Protein AF-C9K0R0-F1 (afdb_monomer_lite)

Sequence (57 aa):
MSCKDGKASFTCTCKPGWQGEKCEFDINECKDPSNINGGCSQICDNTPGSYHCSCKN

Organism: Homo sapiens (NCBI:txid9606)

Secondary structure (DSSP, 8-state):
-EEEEETTEEEEEPPTTEESTTS-EE--GGG-SSSGGGG-SSEEEEETTEEEEE---

Foldseek 3Di:
DDFDPDVPAGDDPEDAQFDDSVSPDGDFCCPDPVCPHVVAPDHWAGDRRDIDHDDDD

Structure (mmCIF, N/CA/C/O backbone):
data_AF-C9K0R0-F1
#
_entry.id   AF-C9K0R0-F1
#
loop_
_atom_site.group_PDB
_atom_site.id
_atom_site.type_symbol
_atom_site.label_atom_id
_atom_site.label_alt_id
_atom_site.label_comp_id
_atom_site.label_asym_id
_atom_site.label_entity_id
_atom_site.label_seq_id
_atom_site.pdbx_PDB_ins_code
_atom_site.Cartn_x
_atom_site.Cartn_y
_atom_site.Cartn_z
_atom_site.occupancy
_atom_site.B_iso_or_equiv
_atom_site.auth_seq_id
_atom_site.auth_comp_id
_atom_site.auth_asym_id
_atom_site.auth_atom_id
_atom_site.pdbx_PDB_model_num
ATOM 1 N N . MET A 1 1 ? -15.449 -2.191 5.360 1.00 58.25 1 MET A N 1
ATOM 2 C CA . MET A 1 1 ? -15.237 -1.151 6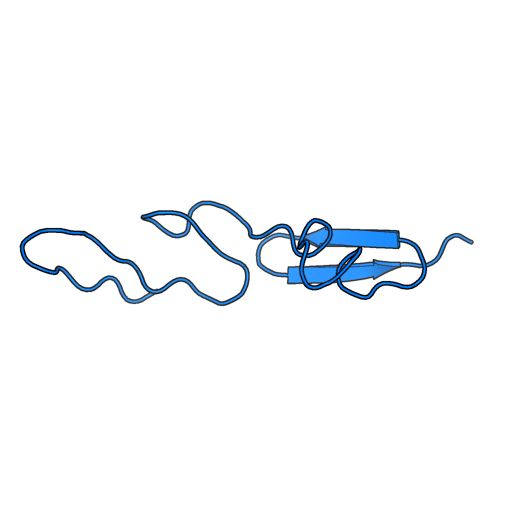.375 1.00 58.25 1 MET A CA 1
ATOM 3 C C . MET A 1 1 ? -16.262 -1.405 7.451 1.00 58.25 1 MET A C 1
ATOM 5 O O . MET A 1 1 ? -17.435 -1.120 7.242 1.00 58.25 1 MET A O 1
ATOM 9 N N . SER A 1 2 ? -15.835 -2.032 8.536 1.00 63.31 2 SER A N 1
ATOM 10 C CA . SER A 1 2 ? -16.673 -2.233 9.711 1.00 63.31 2 SER A CA 1
ATOM 11 C C . SER A 1 2 ? -15.917 -1.598 10.861 1.00 63.31 2 SER A C 1
ATOM 13 O O . SER A 1 2 ? -14.859 -2.089 11.246 1.00 63.31 2 SER A O 1
ATOM 15 N N . CYS A 1 3 ? -16.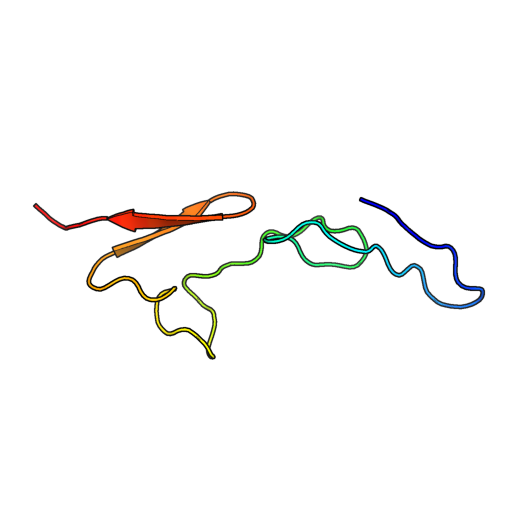404 -0.461 11.340 1.00 63.66 3 CYS A N 1
ATOM 16 C CA . CYS A 1 3 ? -15.838 0.199 12.505 1.00 63.66 3 CYS A CA 1
ATOM 17 C C . CYS A 1 3 ? -16.642 -0.276 13.709 1.00 63.66 3 CYS A C 1
ATOM 19 O O . CYS A 1 3 ? -17.869 -0.172 13.714 1.00 63.66 3 CYS A O 1
ATOM 21 N N . LYS A 1 4 ? -15.967 -0.915 14.668 1.00 62.47 4 LYS A N 1
ATOM 22 C CA . LYS A 1 4 ? -16.598 -1.309 15.926 1.00 62.47 4 LYS A CA 1
ATOM 23 C C . LYS A 1 4 ? -16.255 -0.257 16.970 1.00 62.47 4 LYS A C 1
ATOM 25 O O . LYS A 1 4 ? -15.089 -0.102 17.320 1.00 62.47 4 LYS A O 1
ATOM 30 N N . ASP A 1 5 ? -17.275 0.422 17.481 1.00 56.28 5 ASP A N 1
ATOM 31 C CA . ASP A 1 5 ? -17.168 1.316 18.632 1.00 56.28 5 ASP A CA 1
ATOM 32 C C . ASP A 1 5 ? -16.861 0.510 19.903 1.00 56.28 5 ASP A C 1
ATOM 34 O O . ASP A 1 5 ? -17.746 0.059 20.634 1.00 56.28 5 ASP A O 1
ATOM 38 N N . GLY A 1 6 ? -15.574 0.281 20.157 1.00 53.91 6 GLY A N 1
ATOM 39 C CA . GLY A 1 6 ? -15.085 -0.159 21.455 1.00 53.91 6 GLY A CA 1
ATOM 40 C C . GLY A 1 6 ? -15.002 1.042 22.394 1.00 53.91 6 GLY A C 1
ATOM 41 O O . GLY A 1 6 ? -14.455 2.074 22.023 1.00 53.91 6 GLY A O 1
ATOM 42 N N . LYS A 1 7 ? -15.494 0.894 23.629 1.00 52.75 7 LYS A N 1
ATOM 43 C CA . LYS A 1 7 ? -15.603 1.910 24.705 1.00 52.75 7 LYS A CA 1
ATOM 44 C C . LYS A 1 7 ? -14.334 2.733 25.050 1.00 52.75 7 LYS A C 1
ATOM 46 O O . LYS A 1 7 ? -14.397 3.534 25.975 1.00 52.75 7 LYS A O 1
ATOM 51 N N . ALA A 1 8 ? -13.207 2.550 24.359 1.00 54.72 8 ALA A N 1
ATOM 52 C CA . ALA A 1 8 ? -11.968 3.307 24.560 1.00 54.72 8 ALA A CA 1
ATOM 53 C C . ALA A 1 8 ? -11.054 3.427 23.315 1.00 54.72 8 ALA A C 1
ATOM 55 O O . ALA A 1 8 ? -9.992 4.034 23.415 1.00 54.72 8 ALA A O 1
ATOM 56 N N . SER A 1 9 ? -11.402 2.864 22.149 1.00 57.62 9 SER A N 1
ATOM 57 C CA . SER A 1 9 ? -10.604 3.001 20.915 1.00 57.62 9 SER A CA 1
ATOM 58 C C . SER A 1 9 ? -11.470 2.721 19.688 1.00 57.62 9 SER A C 1
ATOM 60 O O . SER A 1 9 ? -12.121 1.678 19.607 1.00 57.62 9 SER A O 1
ATOM 62 N N . PHE A 1 10 ? -11.479 3.650 18.733 1.00 59.47 10 PHE A N 1
ATOM 63 C CA . PHE A 1 10 ? -12.148 3.485 17.447 1.00 59.47 10 PHE A CA 1
ATOM 64 C C . PHE A 1 10 ? -11.245 2.643 16.543 1.00 59.47 10 PHE A C 1
ATOM 66 O O . PHE A 1 10 ? -10.334 3.153 15.902 1.00 59.47 10 PHE A O 1
ATOM 73 N N . THR A 1 11 ? -11.433 1.326 16.540 1.00 62.59 11 THR A N 1
ATOM 74 C CA . THR A 1 11 ? -10.653 0.441 15.667 1.00 62.59 11 THR A CA 1
ATOM 75 C C . THR A 1 11 ? -11.505 0.083 14.455 1.00 62.59 11 THR A C 1
ATOM 77 O O . THR A 1 11 ? -12.399 -0.766 14.533 1.00 62.59 11 THR A O 1
ATOM 80 N N . CYS A 1 12 ? -11.265 0.742 13.319 1.00 72.75 12 CYS A N 1
ATOM 81 C CA . CYS A 1 12 ? -11.834 0.293 12.053 1.00 72.75 12 CYS A CA 1
ATOM 82 C C . CYS A 1 12 ? -11.089 -0.943 11.556 1.00 72.75 12 CYS A C 1
ATOM 84 O O . CYS A 1 12 ? -9.864 -0.960 11.462 1.00 72.75 12 CYS A O 1
ATOM 86 N N . THR A 1 13 ? -11.832 -1.990 11.193 1.00 81.12 13 THR A N 1
ATOM 87 C CA . THR A 1 13 ? -11.257 -3.072 10.395 1.00 81.12 13 THR A CA 1
ATOM 88 C C . THR A 1 13 ? -11.174 -2.599 8.948 1.00 81.12 13 THR A C 1
ATOM 90 O O . THR A 1 13 ? -12.194 -2.486 8.248 1.00 81.12 13 THR A O 1
ATOM 93 N N . CYS A 1 14 ? -9.951 -2.290 8.524 1.00 84.19 14 CYS A N 1
ATOM 94 C CA . CYS A 1 14 ? -9.660 -1.842 7.173 1.00 84.19 14 CYS A CA 1
ATOM 95 C C . CYS A 1 14 ? -9.829 -2.965 6.156 1.00 84.19 14 CYS A C 1
ATOM 97 O O . CYS A 1 14 ? -9.693 -4.150 6.464 1.00 84.19 14 CYS A O 1
ATOM 99 N N . LYS A 1 15 ? -10.179 -2.580 4.924 1.00 87.31 15 LYS A N 1
ATOM 100 C CA . LYS A 1 15 ? -10.073 -3.504 3.793 1.00 87.31 15 LYS A CA 1
ATOM 101 C C . LYS A 1 15 ? -8.586 -3.839 3.583 1.00 87.31 15 LYS A C 1
ATOM 103 O O . LYS A 1 15 ? -7.747 -3.007 3.932 1.00 87.31 15 LYS A O 1
ATOM 108 N N . PRO A 1 16 ? -8.258 -5.005 3.003 1.00 87.44 16 PRO A N 1
ATOM 109 C CA . PRO A 1 16 ? -6.893 -5.286 2.565 1.00 87.44 16 PRO A CA 1
ATOM 110 C C . PRO A 1 16 ? -6.339 -4.124 1.726 1.00 87.44 16 PRO A C 1
ATOM 112 O O . PRO A 1 16 ? -7.093 -3.538 0.947 1.00 87.44 16 PRO A O 1
ATOM 115 N N . GLY A 1 17 ? -5.070 -3.773 1.939 1.00 91.00 17 GLY A N 1
ATOM 116 C CA . GLY A 1 17 ? -4.409 -2.643 1.272 1.00 91.00 17 GLY A CA 1
ATOM 117 C C . GLY A 1 17 ? -4.638 -1.267 1.918 1.00 91.00 17 GLY A C 1
ATOM 118 O O . GLY A 1 17 ? -4.160 -0.273 1.395 1.00 91.00 17 GLY A O 1
ATOM 119 N N . TRP A 1 18 ? -5.348 -1.165 3.051 1.00 92.38 18 TRP A N 1
ATOM 120 C CA . TRP A 1 18 ? -5.603 0.118 3.730 1.00 92.38 18 TRP A CA 1
ATOM 121 C C . TRP A 1 18 ? -5.218 0.090 5.213 1.00 92.38 1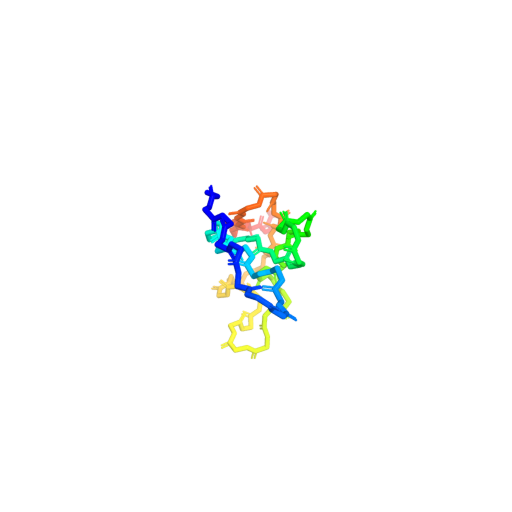8 TRP A C 1
ATOM 123 O O . TRP A 1 18 ? -5.381 -0.924 5.892 1.00 92.38 18 TRP A O 1
ATOM 133 N N . GLN A 1 19 ? -4.758 1.229 5.730 1.00 88.44 19 GLN A N 1
ATOM 134 C CA . GLN A 1 19 ? -4.296 1.435 7.105 1.00 88.44 19 GLN A CA 1
ATOM 135 C C . GLN A 1 19 ? -4.683 2.825 7.653 1.00 88.44 19 GLN A C 1
ATOM 137 O O . GLN A 1 19 ? -5.211 3.681 6.941 1.00 88.44 19 GLN A O 1
ATOM 142 N N . GLY A 1 20 ? -4.409 3.054 8.939 1.00 86.75 20 GLY A N 1
ATOM 143 C CA . GLY A 1 20 ? -4.816 4.255 9.681 1.00 86.75 20 GLY A CA 1
ATOM 144 C C . GLY A 1 20 ? -6.078 4.032 10.514 1.00 86.75 20 GLY A C 1
ATOM 145 O O . GLY A 1 20 ? -6.812 3.071 10.289 1.00 86.75 20 GLY A O 1
ATOM 146 N N . GLU A 1 21 ? -6.350 4.926 11.470 1.00 83.75 21 GLU A N 1
ATOM 147 C CA . GLU A 1 21 ? -7.528 4.824 12.353 1.00 83.75 21 GLU A CA 1
ATOM 148 C C . GLU A 1 21 ? -8.839 4.760 11.565 1.00 83.75 21 GLU A C 1
ATOM 150 O O . GLU A 1 21 ? -9.761 4.033 11.937 1.00 83.75 21 GLU A O 1
ATOM 155 N N . LYS A 1 22 ? -8.909 5.494 10.449 1.00 84.50 22 LYS A N 1
ATOM 156 C CA . LYS A 1 22 ? -10.082 5.542 9.569 1.00 84.50 22 LYS A CA 1
ATOM 157 C C . LYS A 1 22 ? -9.865 4.830 8.238 1.00 84.50 22 LYS A C 1
ATOM 159 O O . LYS A 1 22 ? -10.656 5.029 7.320 1.00 84.50 22 LYS A O 1
ATOM 164 N N . CYS A 1 23 ? -8.816 4.015 8.118 1.00 88.31 23 CYS A N 1
ATOM 165 C CA . CYS A 1 23 ? -8.419 3.378 6.857 1.00 88.31 23 CYS A CA 1
ATOM 166 C C . CYS A 1 23 ? -8.252 4.390 5.714 1.00 88.31 23 CYS A C 1
ATOM 168 O O . CYS A 1 23 ? -8.678 4.144 4.587 1.00 88.31 23 CYS A O 1
ATOM 170 N N . GLU A 1 24 ? -7.716 5.565 6.040 1.00 89.62 24 GLU A N 1
ATOM 171 C CA . GLU A 1 24 ? -7.558 6.689 5.113 1.00 89.62 24 GLU A CA 1
ATOM 172 C C . GLU A 1 24 ? -6.224 6.657 4.364 1.00 89.62 24 GLU A C 1
ATOM 174 O O . GLU A 1 24 ? -6.049 7.372 3.379 1.00 89.62 24 GLU A O 1
ATOM 179 N N . PHE A 1 25 ? -5.295 5.813 4.814 1.00 91.69 25 PHE A N 1
ATOM 180 C CA . PHE A 1 25 ? -3.990 5.657 4.202 1.00 91.69 25 PHE A CA 1
ATOM 181 C C . PHE A 1 25 ? -3.921 4.343 3.442 1.00 91.69 25 PHE A C 1
ATOM 183 O O . PHE A 1 25 ? -4.322 3.290 3.934 1.00 91.69 25 PHE A O 1
ATOM 190 N N . ASP A 1 26 ? -3.367 4.420 2.248 1.00 94.38 26 ASP A N 1
ATOM 191 C CA . ASP A 1 26 ? -3.002 3.263 1.453 1.00 94.38 26 ASP A CA 1
ATOM 192 C C . ASP A 1 26 ? -1.802 2.535 2.085 1.00 94.38 26 ASP A C 1
ATOM 194 O O . ASP A 1 26 ? -0.890 3.161 2.646 1.00 94.38 26 ASP A O 1
ATOM 198 N N . ILE A 1 27 ? -1.806 1.207 2.045 1.00 93.50 27 ILE A N 1
ATOM 199 C CA . ILE A 1 27 ? -0.626 0.418 2.399 1.00 93.50 27 ILE A CA 1
ATOM 200 C C . ILE A 1 27 ? 0.289 0.428 1.191 1.00 93.50 27 ILE A C 1
ATOM 202 O O . ILE A 1 27 ? -0.127 0.066 0.108 1.00 93.50 27 ILE A O 1
ATOM 206 N N . ASN A 1 28 ? 1.545 0.828 1.385 1.00 95.00 28 ASN A N 1
ATOM 207 C CA . ASN A 1 28 ? 2.519 0.730 0.312 1.00 95.00 28 ASN A CA 1
ATOM 208 C C . ASN A 1 28 ? 3.160 -0.658 0.323 1.00 95.00 28 ASN A C 1
ATOM 210 O O . ASN A 1 28 ? 4.163 -0.857 1.015 1.00 95.00 28 ASN A O 1
ATOM 214 N N . GLU A 1 29 ? 2.603 -1.608 -0.427 1.00 94.81 29 GLU A N 1
ATOM 215 C CA . GLU A 1 29 ? 3.123 -2.981 -0.443 1.00 94.81 29 GLU A CA 1
ATOM 216 C C . GLU A 1 29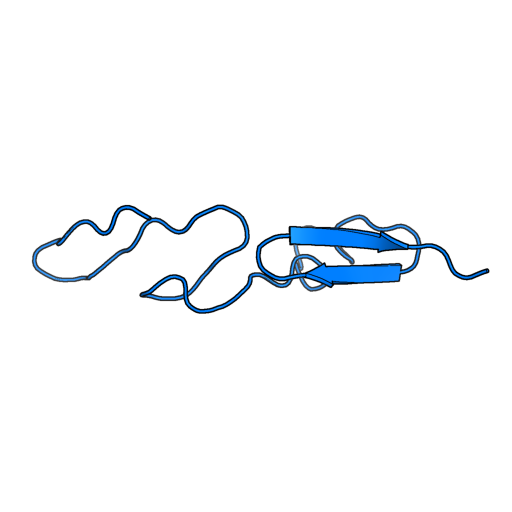 ? 4.530 -3.066 -1.052 1.00 94.81 29 GLU A C 1
ATOM 218 O O . GLU A 1 29 ? 5.321 -3.933 -0.683 1.00 94.81 29 GLU A O 1
ATOM 223 N N . CYS A 1 30 ? 4.907 -2.111 -1.908 1.00 95.12 30 CYS A N 1
ATOM 224 C CA . CYS A 1 30 ? 6.262 -2.017 -2.456 1.00 95.12 30 CYS A CA 1
ATOM 225 C C . CYS A 1 30 ? 7.323 -1.662 -1.401 1.00 95.12 30 CYS A C 1
ATOM 227 O O . CYS A 1 30 ? 8.515 -1.882 -1.622 1.00 95.12 30 CYS A O 1
ATOM 229 N N . LYS A 1 31 ? 6.908 -1.097 -0.261 1.00 94.19 31 LYS A N 1
ATOM 230 C CA . LYS A 1 31 ? 7.781 -0.720 0.861 1.00 94.19 31 LYS A CA 1
ATOM 231 C C . LYS A 1 31 ? 7.633 -1.645 2.066 1.00 94.19 31 LYS A C 1
ATOM 233 O O . LYS A 1 31 ? 8.174 -1.331 3.127 1.00 94.19 31 LYS A O 1
ATOM 238 N N . ASP A 1 32 ? 6.919 -2.758 1.921 1.00 89.88 32 ASP A N 1
ATOM 239 C CA . ASP A 1 32 ? 6.760 -3.724 2.998 1.00 89.88 32 ASP A CA 1
ATOM 240 C C . ASP A 1 32 ? 8.119 -4.389 3.322 1.00 89.88 32 ASP A C 1
ATOM 242 O O . ASP A 1 32 ? 8.729 -5.015 2.451 1.00 89.88 32 ASP A O 1
ATOM 246 N N . PRO A 1 33 ? 8.634 -4.271 4.561 1.00 87.25 33 PRO A N 1
ATOM 247 C CA . PRO A 1 33 ? 9.913 -4.870 4.936 1.00 87.25 33 PRO A CA 1
ATOM 248 C C . PRO A 1 33 ? 9.866 -6.405 5.001 1.00 87.25 33 PRO A C 1
ATOM 250 O O . PRO A 1 33 ? 10.911 -7.047 4.914 1.00 87.25 33 PRO A O 1
ATOM 253 N N . SER A 1 34 ? 8.680 -6.998 5.166 1.00 89.56 34 SER A N 1
ATOM 254 C CA . SER A 1 34 ? 8.473 -8.450 5.150 1.00 89.56 34 SER A CA 1
ATOM 255 C C . SER A 1 34 ? 8.382 -9.016 3.731 1.00 89.56 34 SER A C 1
ATOM 257 O O . SER A 1 34 ? 8.708 -10.183 3.514 1.00 89.56 34 SER A O 1
ATOM 259 N N . ASN A 1 35 ? 7.999 -8.181 2.763 1.00 87.50 35 ASN A N 1
ATOM 260 C CA . ASN A 1 35 ? 7.882 -8.541 1.358 1.00 87.50 35 ASN A CA 1
ATOM 261 C C . ASN A 1 35 ? 8.626 -7.522 0.485 1.00 87.50 35 ASN A C 1
ATOM 263 O O . ASN A 1 35 ? 8.039 -6.584 -0.053 1.00 87.50 35 ASN A O 1
ATOM 267 N N . ILE A 1 36 ? 9.944 -7.718 0.369 1.00 88.31 36 ILE A N 1
ATOM 268 C CA . ILE A 1 36 ? 10.854 -6.830 -0.365 1.00 88.31 36 ILE A CA 1
ATOM 269 C C . ILE A 1 36 ? 10.278 -6.519 -1.757 1.00 88.31 36 ILE A C 1
ATOM 271 O O . ILE A 1 36 ? 10.068 -7.423 -2.567 1.00 88.31 36 ILE A O 1
ATOM 275 N N . ASN A 1 37 ? 10.053 -5.230 -2.040 1.00 92.06 37 ASN A N 1
ATOM 276 C CA . ASN A 1 37 ? 9.517 -4.731 -3.313 1.00 92.06 37 ASN A CA 1
ATOM 277 C C . ASN A 1 37 ? 8.143 -5.327 -3.693 1.00 92.06 37 ASN A C 1
ATOM 279 O O . ASN A 1 37 ? 7.880 -5.565 -4.870 1.00 92.06 37 ASN A O 1
ATOM 283 N N . GLY A 1 38 ? 7.293 -5.659 -2.714 1.00 91.50 38 GLY A N 1
ATOM 284 C CA . GLY A 1 38 ? 6.001 -6.320 -2.943 1.00 91.50 38 GLY A CA 1
ATOM 285 C C . GLY A 1 38 ? 6.116 -7.728 -3.549 1.00 91.50 38 GLY A C 1
ATOM 286 O O . GLY A 1 38 ? 5.119 -8.309 -3.979 1.00 91.50 38 GLY A O 1
ATOM 287 N N . GLY A 1 39 ? 7.324 -8.292 -3.621 1.00 93.62 39 GLY A N 1
ATOM 288 C CA . GLY A 1 39 ? 7.607 -9.536 -4.338 1.00 93.62 39 GLY A CA 1
ATOM 289 C C . GLY A 1 39 ? 7.819 -9.344 -5.844 1.00 93.62 39 GLY A C 1
ATOM 290 O O . GLY A 1 39 ? 7.934 -10.326 -6.578 1.00 93.62 39 GLY A O 1
ATOM 291 N N . CYS A 1 40 ? 7.893 -8.101 -6.329 1.00 94.19 40 CYS A N 1
ATOM 292 C CA . CY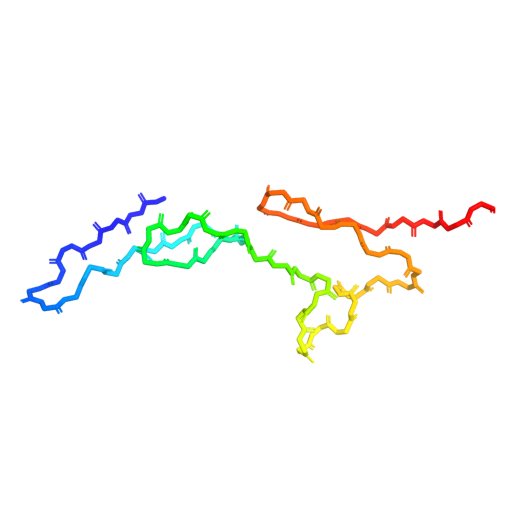S A 1 40 ? 8.151 -7.808 -7.733 1.00 94.19 40 CYS A CA 1
ATOM 293 C C . CYS A 1 40 ? 9.626 -8.008 -8.094 1.00 94.19 40 CYS A C 1
ATOM 295 O O . CYS A 1 40 ? 10.526 -7.501 -7.422 1.00 94.19 40 CYS A O 1
ATOM 297 N N . SER A 1 41 ? 9.883 -8.688 -9.216 1.00 93.38 41 SER A N 1
ATOM 298 C CA . SER A 1 41 ? 11.250 -8.925 -9.708 1.00 93.38 41 SER A CA 1
ATOM 299 C C . SER A 1 41 ? 11.922 -7.677 -10.288 1.00 93.38 41 SER A C 1
ATOM 301 O O . SER A 1 41 ? 13.147 -7.623 -10.351 1.00 93.38 41 SER A O 1
ATOM 303 N N . GLN A 1 42 ? 11.137 -6.700 -10.750 1.00 94.81 42 GLN A N 1
ATOM 304 C CA . GLN A 1 42 ? 11.636 -5.457 -11.341 1.00 94.81 42 GLN A CA 1
ATOM 305 C C . GLN A 1 42 ? 10.973 -4.242 -10.683 1.00 94.81 42 GLN A C 1
ATOM 307 O O . GLN A 1 42 ? 11.371 -3.841 -9.592 1.00 94.81 42 GLN A O 1
ATOM 312 N N . ILE A 1 43 ? 9.967 -3.651 -11.327 1.00 95.25 43 ILE A N 1
ATOM 313 C CA . ILE A 1 43 ? 9.274 -2.466 -10.826 1.00 95.25 43 ILE A CA 1
ATOM 314 C C . ILE A 1 43 ? 8.071 -2.921 -10.004 1.00 95.25 43 ILE A C 1
ATOM 316 O O . ILE A 1 43 ? 7.327 -3.798 -10.441 1.00 95.25 43 ILE A O 1
ATOM 320 N N . CYS A 1 44 ? 7.897 -2.321 -8.829 1.00 96.25 44 CYS A N 1
ATOM 321 C CA . CYS A 1 44 ? 6.667 -2.401 -8.055 1.00 96.25 44 CYS A CA 1
ATOM 322 C C . CYS A 1 44 ? 5.955 -1.050 -8.127 1.00 96.25 44 CYS A C 1
ATOM 324 O O . CYS A 1 44 ? 6.511 -0.029 -7.714 1.00 96.25 44 CYS A O 1
ATOM 326 N N . ASP A 1 45 ? 4.737 -1.061 -8.656 1.00 95.75 45 ASP A N 1
ATOM 327 C CA . ASP A 1 45 ? 3.878 0.106 -8.788 1.00 95.75 45 ASP A CA 1
ATOM 328 C C . ASP A 1 45 ? 2.757 0.024 -7.749 1.00 95.75 45 ASP A C 1
ATOM 330 O O . ASP A 1 45 ? 1.851 -0.810 -7.833 1.00 95.75 45 ASP A O 1
ATOM 334 N N . ASN A 1 46 ? 2.833 0.905 -6.753 1.00 95.31 46 ASN A N 1
ATOM 335 C CA . ASN A 1 46 ? 1.850 0.998 -5.683 1.00 95.31 46 ASN A CA 1
ATOM 336 C C . ASN A 1 46 ? 0.583 1.720 -6.157 1.00 95.31 46 ASN A C 1
ATOM 338 O O . ASN A 1 46 ? 0.667 2.793 -6.760 1.00 95.31 46 ASN A O 1
ATOM 342 N N . THR A 1 47 ? -0.589 1.179 -5.843 1.00 95.38 47 THR A N 1
ATOM 343 C CA . THR A 1 47 ? -1.892 1.722 -6.248 1.00 95.38 47 THR A CA 1
ATOM 344 C C . THR A 1 47 ? -2.859 1.769 -5.060 1.00 95.38 47 THR A C 1
ATOM 346 O O . THR A 1 47 ? -2.724 0.983 -4.138 1.00 95.38 47 THR A O 1
ATOM 349 N N . PRO A 1 48 ? -3.875 2.646 -5.041 1.00 94.31 48 PRO A N 1
ATOM 350 C CA . PRO A 1 48 ? -4.803 2.693 -3.911 1.00 94.31 48 PRO A CA 1
ATOM 351 C C . PRO A 1 48 ? -5.522 1.351 -3.662 1.00 94.31 48 PRO A C 1
ATOM 353 O O . PRO A 1 48 ? -6.391 0.942 -4.436 1.00 94.31 48 PRO A O 1
ATOM 356 N N . GLY A 1 49 ? -5.181 0.694 -2.556 1.00 91.50 49 GLY A N 1
ATOM 357 C CA . GLY A 1 49 ? -5.676 -0.600 -2.104 1.00 91.50 49 GLY A CA 1
ATOM 358 C C . GLY A 1 49 ? -4.994 -1.825 -2.720 1.00 91.50 49 GLY A C 1
ATOM 359 O O . GLY A 1 49 ? -5.506 -2.927 -2.506 1.00 91.50 49 GLY A O 1
ATOM 360 N N . SER A 1 50 ? -3.934 -1.668 -3.524 1.00 94.50 50 SER A N 1
ATOM 361 C CA . SER A 1 50 ? -3.217 -2.791 -4.149 1.00 94.50 50 SER A CA 1
ATOM 362 C C . SER A 1 50 ? -1.877 -2.379 -4.772 1.00 94.50 50 SER A C 1
ATOM 364 O O . SER A 1 50 ? -1.499 -1.220 -4.808 1.00 94.50 50 SER A O 1
ATOM 366 N N . TYR A 1 51 ? -1.194 -3.304 -5.429 1.00 95.81 51 TYR A N 1
ATOM 367 C CA . TYR A 1 51 ? 0.021 -3.020 -6.183 1.00 95.81 51 TYR A CA 1
ATOM 368 C C . TYR A 1 51 ? 0.124 -3.957 -7.384 1.00 95.81 51 TYR A C 1
ATOM 370 O O . TYR A 1 51 ? -0.538 -4.997 -7.442 1.00 95.81 51 TYR A O 1
ATOM 378 N N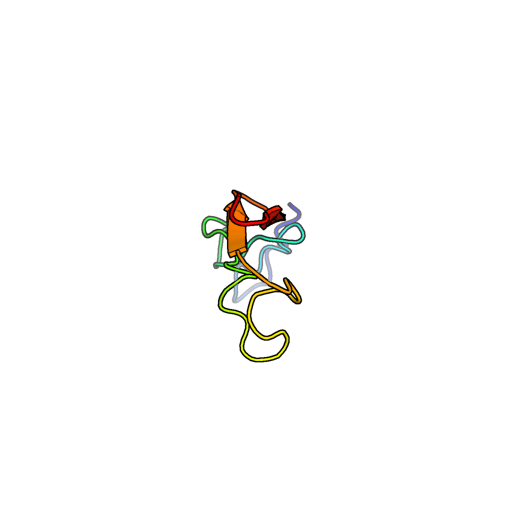 . HIS A 1 52 ? 0.956 -3.602 -8.358 1.00 95.81 52 HIS A N 1
ATOM 379 C CA . HIS A 1 52 ? 1.283 -4.504 -9.457 1.00 95.81 52 HIS A CA 1
ATOM 380 C C . HIS A 1 52 ? 2.760 -4.438 -9.824 1.00 95.81 52 HIS A C 1
ATOM 382 O O . HIS A 1 52 ? 3.449 -3.451 -9.569 1.00 95.81 52 HIS A O 1
ATOM 388 N N . CYS A 1 53 ? 3.241 -5.524 -10.421 1.00 96.38 53 CYS A N 1
ATOM 389 C CA . CYS A 1 53 ? 4.609 -5.617 -10.898 1.00 96.38 53 CYS A CA 1
ATOM 390 C C . CYS A 1 53 ? 4.676 -5.281 -12.384 1.00 96.38 53 CYS A C 1
ATOM 392 O O . CYS A 1 53 ? 3.945 -5.864 -13.188 1.00 96.38 53 CYS A O 1
ATOM 394 N N . SER A 1 54 ? 5.615 -4.413 -12.741 1.00 94.31 54 SER A N 1
ATOM 395 C CA . SER A 1 54 ? 5.869 -3.994 -14.118 1.00 94.31 54 SER A CA 1
ATOM 396 C C . SER A 1 54 ? 7.312 -4.303 -14.512 1.00 94.31 54 SER A C 1
ATOM 398 O O . SER A 1 54 ? 8.219 -4.348 -13.676 1.00 94.31 54 SER A O 1
ATOM 400 N N . CYS A 1 55 ? 7.543 -4.525 -15.805 1.00 94.62 55 CYS A N 1
ATOM 401 C CA . CYS A 1 55 ? 8.886 -4.732 -16.347 1.00 94.62 55 CYS A CA 1
ATOM 402 C C . CYS A 1 55 ? 9.389 -3.451 -17.016 1.00 94.62 55 CYS A C 1
ATOM 404 O O . CYS A 1 55 ? 8.613 -2.746 -17.664 1.00 94.62 55 CYS A O 1
ATOM 406 N N . LYS A 1 56 ? 10.693 -3.170 -16.909 1.00 90.44 56 LYS A N 1
ATOM 407 C CA . LYS A 1 56 ? 11.336 -2.221 -17.823 1.00 90.44 56 LYS A CA 1
ATOM 408 C C . LYS A 1 56 ? 11.457 -2.870 -19.200 1.00 90.44 56 LYS A C 1
ATOM 410 O O . LYS A 1 56 ? 11.873 -4.024 -19.294 1.00 90.44 56 LYS A O 1
ATOM 415 N N . ASN A 1 57 ? 11.086 -2.112 -20.227 1.00 81.00 57 ASN A N 1
ATOM 416 C CA . ASN A 1 57 ? 11.277 -2.474 -21.630 1.00 81.00 57 ASN A CA 1
ATOM 417 C C . ASN A 1 57 ? 12.707 -2.186 -22.094 1.00 81.00 57 ASN A C 1
ATOM 419 O O . ASN A 1 57 ? 13.303 -1.216 -21.565 1.00 81.00 57 ASN A O 1
#

pLDDT: mean 84.74, std 13.61, range [52.75, 96.38]

InterPro domains:
  IPR000152 EGF-type aspartate/asparagine hydroxylation site [PS00010] (3-14)
  IPR000742 EGF-like domain [PS00022] (12-23)
  IPR000742 EGF-like domain [PS01186] (12-23)
  IPR000742 EGF-like domain [PS50026] (1-24)
  IPR018097 EGF-like calcium-binding, conserved site [PS01187] (26-53)
  IPR049883 NOTCH1, EGF-like calcium-binding domain [PF07645] (26-56)
  IPR051145 Growth Arrest-Specific/Sex Hormone-Binding/Vitamin K-Dependent [PTHR24040] (2-56)

Radius of gyration: 14.49 Å; chains: 1; bounding box: 29×16×46 Å